Protein AF-A0AAP0JNI0-F1 (afdb_monomer)

Mean predicted aligned error: 18.05 Å

Foldseek 3Di:
DDDPVVVVVVVVVVVVVVVVVVVVVVVVVVVVPPDPDDPPPPPAPPVRVCVVVVHDDDDDDPPDPDDDDD

pLDDT: mean 75.11, std 14.37, range [44.28, 94.56]

Structure (mmCIF, N/CA/C/O backbone):
data_AF-A0AAP0JNI0-F1
#
_entry.id   AF-A0AAP0JNI0-F1
#
loop_
_atom_site.group_PDB
_atom_site.id
_atom_site.type_symbol
_atom_site.label_atom_id
_atom_site.label_alt_id
_atom_site.label_comp_id
_atom_site.label_asym_id
_atom_site.label_entity_id
_atom_site.label_seq_id
_atom_site.pdbx_PDB_ins_code
_atom_site.Cartn_x
_atom_site.Cartn_y
_ato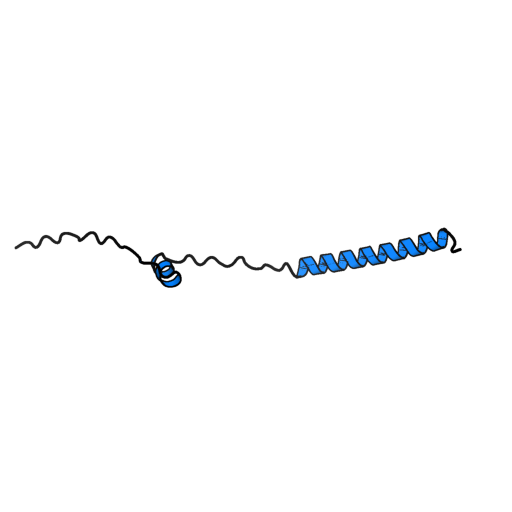m_site.Cartn_z
_atom_site.occupancy
_atom_site.B_iso_or_equiv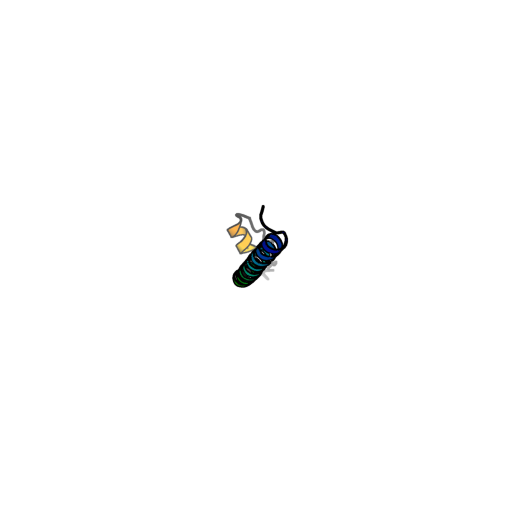
_atom_site.auth_seq_id
_atom_site.auth_comp_id
_atom_site.auth_asym_id
_atom_site.auth_atom_id
_atom_site.pdbx_PDB_model_num
ATOM 1 N N . MET A 1 1 ? 28.903 11.253 -38.063 1.00 62.84 1 MET A N 1
ATOM 2 C CA . MET A 1 1 ? 28.032 10.225 -37.451 1.00 62.84 1 MET A CA 1
ATOM 3 C C . MET A 1 1 ? 28.867 9.411 -36.479 1.00 62.84 1 MET A C 1
ATOM 5 O O . MET A 1 1 ? 29.985 9.062 -36.835 1.00 62.84 1 MET A O 1
ATOM 9 N N . ALA A 1 2 ? 28.383 9.167 -35.259 1.00 75.81 2 ALA A N 1
ATOM 10 C CA . ALA A 1 2 ? 29.083 8.293 -34.317 1.00 75.81 2 ALA A CA 1
ATOM 11 C C . ALA A 1 2 ? 29.123 6.858 -34.864 1.00 75.81 2 ALA A C 1
ATOM 13 O O . ALA A 1 2 ? 28.163 6.413 -35.495 1.00 75.81 2 ALA A O 1
ATOM 14 N N . SER A 1 3 ? 30.225 6.138 -34.643 1.00 90.19 3 SER A N 1
ATOM 15 C CA . SER A 1 3 ? 30.315 4.741 -35.071 1.00 90.19 3 SER A CA 1
ATOM 16 C C . SER A 1 3 ? 29.331 3.879 -34.276 1.00 90.19 3 SER A C 1
ATOM 18 O O . SER A 1 3 ? 29.083 4.118 -33.092 1.00 90.19 3 SER A O 1
ATOM 20 N N . GLN A 1 4 ? 28.784 2.843 -34.910 1.00 88.75 4 GLN A N 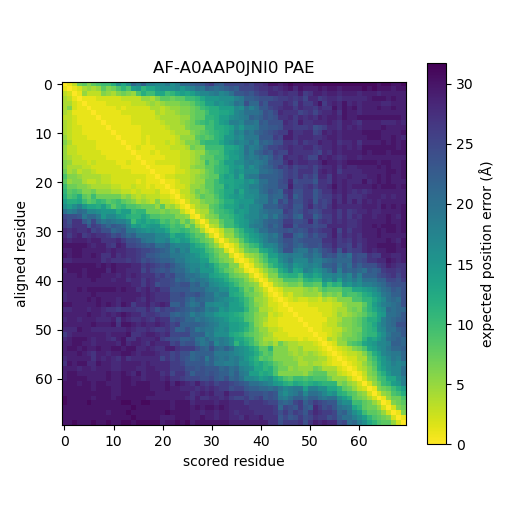1
ATOM 21 C CA . GLN A 1 4 ? 27.864 1.901 -34.263 1.00 88.75 4 GLN A CA 1
ATOM 22 C C . GLN A 1 4 ? 28.471 1.285 -32.990 1.00 88.75 4 GLN A C 1
ATOM 24 O O . GLN A 1 4 ? 27.777 1.099 -31.994 1.00 88.75 4 GLN A O 1
ATOM 29 N N . ALA A 1 5 ? 29.785 1.039 -32.993 1.00 89.88 5 ALA A N 1
ATOM 30 C CA . ALA A 1 5 ? 30.524 0.552 -31.831 1.00 89.88 5 ALA A CA 1
ATOM 31 C C . ALA A 1 5 ? 30.526 1.557 -30.666 1.00 89.88 5 ALA A C 1
ATOM 33 O O . ALA A 1 5 ? 30.362 1.164 -29.511 1.00 89.88 5 ALA A O 1
ATOM 34 N N . HIS A 1 6 ? 30.666 2.853 -30.958 1.00 90.38 6 HIS A N 1
ATOM 35 C CA . HIS A 1 6 ? 30.595 3.899 -29.941 1.00 90.38 6 HIS A CA 1
ATOM 36 C C . HIS A 1 6 ? 29.182 4.010 -29.355 1.00 90.38 6 HIS A C 1
ATOM 38 O O . HIS A 1 6 ? 29.025 4.038 -28.138 1.00 90.38 6 HIS A O 1
ATOM 44 N N . LEU A 1 7 ? 28.150 3.961 -30.204 1.00 92.44 7 LEU A N 1
ATOM 45 C CA . LEU A 1 7 ? 26.753 3.966 -29.757 1.00 92.44 7 LEU A CA 1
ATOM 46 C C . LEU A 1 7 ? 26.421 2.746 -28.886 1.00 92.44 7 LEU A C 1
ATOM 48 O O . LEU A 1 7 ? 25.778 2.886 -27.850 1.00 92.44 7 LEU A O 1
ATOM 52 N N . ALA A 1 8 ? 26.911 1.559 -29.255 1.00 92.62 8 ALA A N 1
ATOM 53 C CA . ALA A 1 8 ? 26.723 0.344 -28.466 1.00 92.62 8 ALA A CA 1
ATOM 54 C C . ALA A 1 8 ? 27.420 0.417 -27.097 1.00 92.62 8 ALA A C 1
ATOM 56 O O . ALA A 1 8 ? 26.893 -0.103 -26.114 1.00 92.62 8 ALA A O 1
ATOM 57 N N . LYS A 1 9 ? 28.589 1.066 -27.016 1.00 94.00 9 LYS A N 1
ATOM 58 C CA . LYS A 1 9 ? 29.294 1.292 -25.748 1.00 94.00 9 LYS A CA 1
ATOM 59 C C . LYS A 1 9 ? 28.504 2.235 -24.836 1.00 94.00 9 LYS A C 1
ATOM 61 O O . LYS A 1 9 ? 28.230 1.871 -23.697 1.00 94.00 9 LYS A O 1
ATOM 66 N N . VAL A 1 10 ? 28.065 3.377 -25.366 1.00 93.38 10 VAL A N 1
ATOM 67 C CA . VAL A 1 10 ? 27.261 4.362 -24.623 1.00 93.38 10 VAL A CA 1
ATOM 68 C C . VAL A 1 10 ? 25.942 3.753 -24.141 1.00 93.38 10 VAL A C 1
ATOM 70 O O . VAL A 1 10 ? 25.552 3.954 -22.995 1.00 93.38 10 VAL A O 1
ATOM 73 N N . ALA A 1 11 ? 25.280 2.946 -24.975 1.00 92.62 11 ALA A N 1
ATOM 74 C CA . ALA A 1 11 ? 24.055 2.255 -24.582 1.00 92.62 11 ALA A CA 1
ATOM 75 C C . ALA A 1 11 ? 24.290 1.298 -23.401 1.00 92.62 11 ALA A C 1
ATOM 77 O O . ALA A 1 11 ? 23.537 1.326 -22.431 1.00 92.62 11 ALA A O 1
ATOM 78 N N . LYS A 1 12 ? 25.355 0.485 -23.444 1.00 93.12 12 LYS A N 1
ATOM 79 C CA . LYS A 1 12 ? 25.699 -0.447 -22.355 1.00 93.12 12 LYS A CA 1
ATOM 80 C C . LYS A 1 12 ? 25.984 0.277 -21.040 1.00 93.12 12 LYS A C 1
ATOM 82 O O . LYS A 1 12 ? 25.503 -0.158 -19.999 1.00 93.12 12 LYS A O 1
ATOM 87 N N . GLU A 1 13 ? 26.730 1.378 -21.095 1.00 92.94 13 GLU A N 1
ATOM 88 C CA . GLU A 1 13 ? 27.029 2.206 -19.921 1.00 92.94 13 GLU A CA 1
ATOM 89 C C . GLU A 1 13 ? 25.751 2.840 -19.346 1.00 92.94 13 GLU A C 1
ATOM 91 O O . GLU A 1 13 ? 25.524 2.783 -18.138 1.00 92.94 13 GLU A O 1
ATOM 96 N N . GLY A 1 14 ? 24.862 3.347 -20.207 1.00 93.62 14 GLY A N 1
ATOM 97 C CA . GLY A 1 14 ? 23.572 3.902 -19.793 1.00 93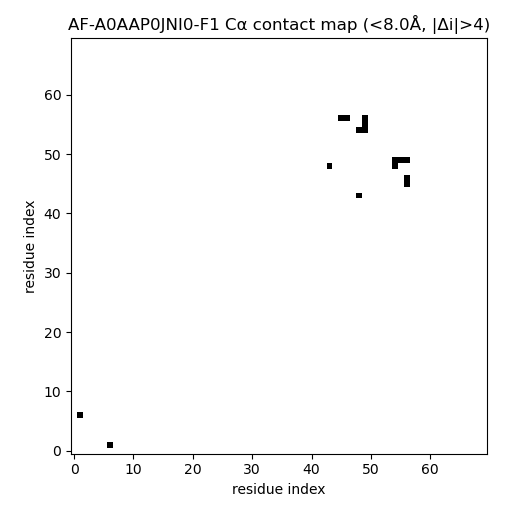.62 14 GLY A CA 1
ATOM 98 C C . GLY A 1 14 ? 22.656 2.874 -19.122 1.00 93.62 14 GLY A C 1
ATOM 99 O O . GLY A 1 14 ? 22.084 3.155 -18.069 1.00 93.62 14 GLY A O 1
ATOM 100 N N . PHE A 1 15 ? 22.547 1.662 -19.677 1.00 94.31 15 PHE A N 1
ATOM 101 C CA . PHE A 1 15 ? 21.738 0.597 -19.073 1.00 94.31 15 PHE A CA 1
ATOM 102 C C . PHE A 1 15 ? 22.305 0.116 -17.731 1.00 94.31 15 PHE A C 1
ATOM 104 O O . PHE A 1 15 ? 21.531 -0.117 -16.804 1.00 94.31 15 PHE A O 1
ATOM 111 N N . ALA A 1 16 ? 23.634 0.043 -17.587 1.00 94.56 16 ALA A N 1
ATOM 112 C CA . ALA A 1 16 ? 24.266 -0.306 -16.315 1.00 94.56 16 ALA A CA 1
ATOM 113 C C . ALA A 1 16 ? 23.921 0.702 -15.200 1.00 94.56 16 ALA A C 1
ATOM 115 O O . ALA A 1 16 ? 23.574 0.297 -14.090 1.00 94.56 16 ALA A O 1
ATOM 116 N N . MET A 1 17 ? 23.922 2.005 -15.507 1.00 90.88 17 MET A N 1
ATOM 117 C CA . MET A 1 17 ? 23.534 3.048 -14.546 1.00 90.88 17 MET A CA 1
ATOM 118 C C . MET A 1 17 ? 22.065 2.936 -14.111 1.00 90.88 17 MET A C 1
ATOM 120 O O . MET A 1 17 ? 21.747 3.112 -12.932 1.00 90.88 17 MET A O 1
ATOM 124 N N . VAL A 1 18 ? 21.159 2.622 -15.043 1.00 89.31 18 VAL A N 1
ATOM 125 C CA . VAL A 1 18 ? 19.728 2.436 -14.743 1.00 89.31 18 VAL A CA 1
ATOM 126 C C . VAL A 1 18 ? 19.505 1.218 -13.843 1.00 89.31 18 VAL A C 1
ATOM 128 O O . VAL A 1 18 ? 18.722 1.292 -12.892 1.00 89.31 18 VAL A O 1
ATOM 131 N N . ASP A 1 19 ? 20.220 0.119 -14.090 1.00 86.12 19 ASP A N 1
ATOM 132 C CA . ASP A 1 19 ? 20.139 -1.092 -13.269 1.00 86.12 19 ASP A CA 1
ATOM 133 C C . ASP A 1 19 ? 20.632 -0.862 -11.835 1.00 86.12 19 ASP A C 1
ATOM 135 O O . ASP A 1 19 ? 20.006 -1.330 -10.878 1.00 86.12 19 ASP A O 1
ATOM 139 N N . GLU A 1 20 ? 21.725 -0.118 -11.652 1.00 83.12 20 GLU A N 1
ATOM 140 C CA . GLU A 1 20 ? 22.216 0.253 -10.321 1.00 83.12 20 GLU A CA 1
A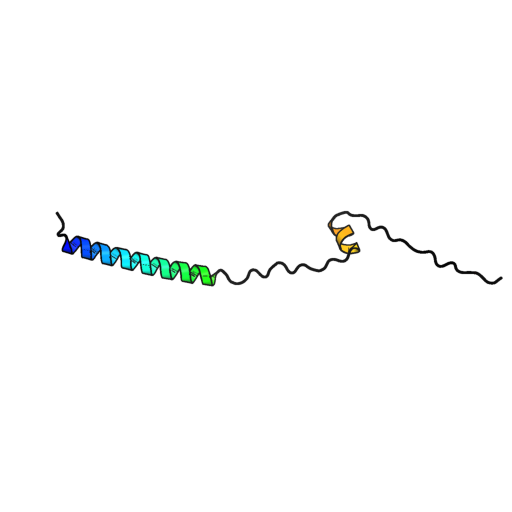TOM 141 C C . GLU A 1 20 ? 21.234 1.162 -9.578 1.00 83.12 20 GLU A C 1
ATOM 143 O O . GLU A 1 20 ? 20.933 0.930 -8.401 1.00 83.12 20 GLU A O 1
ATOM 148 N N . TRP A 1 21 ? 20.670 2.156 -10.272 1.00 82.75 21 TRP A N 1
ATOM 149 C CA . TRP A 1 21 ? 19.666 3.045 -9.693 1.00 82.75 21 TRP A CA 1
ATOM 150 C C . TRP A 1 21 ? 18.423 2.272 -9.239 1.00 82.75 21 TRP A C 1
ATOM 152 O O . TRP A 1 21 ? 17.953 2.484 -8.118 1.00 82.75 21 TRP A O 1
ATOM 162 N N . ARG A 1 22 ? 17.947 1.316 -10.052 1.00 79.12 22 ARG A N 1
ATOM 163 C CA . ARG A 1 22 ? 16.804 0.438 -9.745 1.00 79.12 22 ARG A CA 1
ATOM 164 C C . ARG A 1 22 ? 17.060 -0.465 -8.538 1.00 79.12 22 ARG A C 1
ATOM 166 O O . ARG A 1 22 ? 16.178 -0.647 -7.699 1.00 79.12 22 ARG A O 1
ATOM 173 N N . LYS A 1 23 ? 18.267 -1.030 -8.421 1.00 78.94 23 LYS A N 1
ATOM 174 C CA . LYS A 1 23 ? 18.663 -1.847 -7.257 1.00 78.94 23 LYS A CA 1
ATOM 175 C C . LYS A 1 23 ? 18.677 -1.015 -5.974 1.00 78.94 23 LYS A C 1
ATOM 177 O O . LYS A 1 23 ? 18.178 -1.473 -4.948 1.00 78.94 23 LYS A O 1
ATOM 182 N N . LYS A 1 24 ? 19.181 0.221 -6.040 1.00 74.69 24 LYS A N 1
ATOM 183 C CA . LYS A 1 24 ? 19.234 1.145 -4.898 1.00 74.69 24 LYS A CA 1
ATOM 184 C C . LYS A 1 24 ? 17.845 1.613 -4.451 1.00 74.69 24 LYS A C 1
ATOM 186 O O . LYS A 1 24 ? 17.581 1.646 -3.251 1.00 74.69 24 LYS A O 1
ATOM 191 N N . THR A 1 25 ? 16.952 1.928 -5.392 1.00 69.31 25 THR A N 1
ATOM 192 C CA . THR A 1 25 ? 15.566 2.323 -5.075 1.00 69.31 25 THR A CA 1
ATOM 193 C C . THR A 1 25 ? 14.774 1.169 -4.477 1.00 69.31 25 THR A C 1
ATOM 195 O O . THR A 1 25 ? 14.144 1.358 -3.441 1.00 69.31 25 THR A O 1
ATOM 198 N N . ASN A 1 26 ? 14.871 -0.040 -5.040 1.00 61.72 26 ASN A N 1
ATOM 199 C CA . ASN A 1 26 ? 14.224 -1.216 -4.450 1.00 61.72 26 ASN A CA 1
ATOM 200 C C . ASN A 1 26 ? 14.746 -1.497 -3.032 1.00 61.72 26 ASN A C 1
ATOM 202 O O . ASN A 1 26 ? 13.949 -1.709 -2.123 1.00 61.72 26 ASN A O 1
ATOM 206 N N . ALA A 1 27 ? 16.062 -1.421 -2.801 1.00 59.94 27 ALA A N 1
ATOM 207 C CA . ALA A 1 27 ? 16.637 -1.602 -1.465 1.00 59.94 27 ALA A CA 1
ATOM 208 C C . ALA A 1 27 ? 16.132 -0.561 -0.443 1.00 59.94 27 ALA A C 1
ATOM 210 O O . ALA A 1 27 ? 15.848 -0.913 0.702 1.00 59.94 27 ALA A O 1
ATOM 211 N N . GLN A 1 28 ? 15.955 0.703 -0.849 1.00 57.59 28 GLN A N 1
ATOM 212 C CA . GLN A 1 28 ? 15.321 1.725 -0.005 1.00 57.59 28 GLN A CA 1
ATOM 213 C C . GLN A 1 28 ? 13.835 1.437 0.242 1.00 57.59 28 GLN A C 1
ATOM 215 O O . GLN A 1 28 ? 13.351 1.620 1.359 1.00 57.59 28 GLN A O 1
ATOM 220 N N . GLN A 1 29 ? 13.116 0.939 -0.764 1.00 55.25 29 GLN A N 1
ATOM 221 C CA . GLN A 1 29 ? 11.688 0.643 -0.663 1.00 55.25 29 GLN A CA 1
ATOM 222 C C . GLN A 1 29 ? 11.404 -0.495 0.336 1.00 55.25 29 GLN A C 1
ATOM 224 O O . GLN A 1 29 ? 10.444 -0.413 1.101 1.00 55.25 29 GLN A O 1
ATOM 229 N N . TYR A 1 30 ? 12.291 -1.494 0.433 1.00 55.28 30 TYR A N 1
ATOM 230 C CA . TYR A 1 30 ? 12.200 -2.553 1.450 1.00 55.28 30 TYR A CA 1
ATOM 231 C C . TYR A 1 30 ? 12.637 -2.108 2.860 1.00 55.28 30 TYR A C 1
ATOM 233 O O . TYR A 1 30 ? 12.223 -2.716 3.844 1.00 55.28 30 TYR A O 1
ATOM 241 N N . GLY A 1 31 ? 13.429 -1.037 2.991 1.00 53.31 31 GLY A N 1
ATOM 242 C CA . GLY A 1 31 ? 13.861 -0.498 4.290 1.00 53.31 31 GLY A CA 1
ATOM 243 C C . GLY A 1 31 ? 12.808 0.359 5.005 1.00 53.31 31 GLY A C 1
ATOM 244 O O . GLY A 1 31 ? 12.806 0.431 6.236 1.00 53.31 31 GLY A O 1
ATOM 245 N N . HIS A 1 32 ? 11.896 0.982 4.250 1.00 51.44 32 HIS A N 1
ATOM 246 C CA . HIS A 1 32 ? 10.805 1.810 4.785 1.00 51.44 32 HIS A CA 1
ATOM 247 C C . HIS A 1 32 ? 9.480 1.061 4.957 1.00 51.44 32 HIS A C 1
ATOM 249 O O . HIS A 1 32 ? 8.592 1.553 5.645 1.00 51.44 32 HIS A O 1
ATOM 255 N N . ALA A 1 33 ? 9.370 -0.168 4.448 1.00 53.66 33 ALA A N 1
ATOM 256 C CA . ALA A 1 33 ? 8.280 -1.090 4.771 1.00 53.66 33 ALA A CA 1
ATOM 257 C C . ALA A 1 33 ? 8.440 -1.721 6.173 1.00 53.66 33 ALA A C 1
ATOM 259 O O . ALA A 1 33 ? 7.992 -2.841 6.421 1.00 53.66 33 ALA A O 1
ATOM 260 N N . ARG A 1 34 ? 9.093 -1.019 7.111 1.00 55.56 34 ARG A N 1
ATOM 261 C CA . ARG A 1 34 ? 9.103 -1.387 8.526 1.00 55.56 34 ARG A CA 1
ATOM 262 C C . ARG A 1 34 ? 7.696 -1.186 9.059 1.00 55.56 34 ARG A C 1
ATOM 264 O O . ARG A 1 34 ? 7.326 -0.075 9.415 1.00 55.56 34 ARG A O 1
ATOM 271 N N . HIS A 1 35 ? 6.945 -2.283 9.047 1.00 58.50 35 HIS A N 1
ATOM 272 C CA . HIS A 1 35 ? 5.823 -2.583 9.920 1.00 58.50 35 HIS A CA 1
ATOM 273 C C . HIS A 1 35 ? 5.117 -1.331 10.443 1.00 58.50 35 HIS A C 1
ATOM 275 O O . HIS A 1 35 ? 5.415 -0.868 11.541 1.00 58.50 35 HIS A O 1
ATOM 281 N N . GLN A 1 36 ? 4.136 -0.814 9.703 1.00 59.91 36 GLN A N 1
ATOM 282 C CA . GLN A 1 36 ? 3.003 -0.263 10.434 1.00 59.91 36 GLN A CA 1
ATOM 283 C C . GLN A 1 36 ? 2.422 -1.451 11.206 1.00 59.91 36 GLN A C 1
ATOM 285 O O . GLN A 1 36 ? 1.939 -2.388 10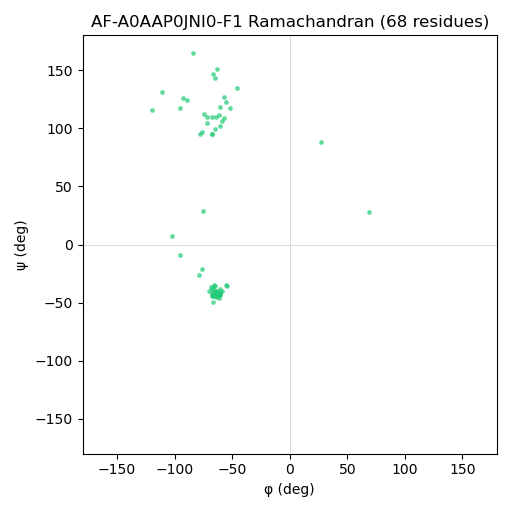.561 1.00 59.91 36 GLN A O 1
ATOM 290 N N . PRO A 1 37 ? 2.514 -1.501 12.549 1.00 61.19 37 PRO A N 1
ATOM 291 C CA . PRO A 1 37 ? 1.682 -2.441 13.268 1.00 61.19 37 PRO A CA 1
ATOM 292 C C . PRO A 1 37 ? 0.249 -2.094 12.872 1.00 61.19 37 PRO A C 1
ATOM 294 O O . PRO A 1 37 ? -0.146 -0.925 12.935 1.00 61.19 37 PRO A O 1
ATOM 297 N N . ALA A 1 38 ? -0.507 -3.089 12.402 1.00 62.53 38 ALA A N 1
ATOM 298 C CA . ALA A 1 38 ? -1.944 -2.929 12.245 1.00 62.53 38 ALA A CA 1
ATOM 299 C C . ALA A 1 38 ? -2.468 -2.278 13.534 1.00 62.53 38 ALA A C 1
ATOM 301 O O . ALA A 1 38 ? -2.016 -2.685 14.613 1.00 62.53 38 ALA A O 1
ATOM 302 N N . PRO A 1 39 ? -3.334 -1.249 13.457 1.00 63.66 39 PRO A N 1
ATOM 303 C CA . PRO A 1 39 ? -3.853 -0.620 14.659 1.00 63.66 39 PRO A CA 1
ATOM 304 C C . PRO A 1 39 ? -4.402 -1.736 15.538 1.00 63.66 39 PRO A C 1
ATOM 306 O O . PRO A 1 39 ? -5.273 -2.494 15.105 1.00 63.66 39 PRO A O 1
ATOM 309 N N . THR A 1 40 ? -3.820 -1.902 16.727 1.00 65.81 40 THR A N 1
ATOM 310 C CA . THR A 1 40 ? -4.277 -2.902 17.681 1.00 65.81 40 THR A CA 1
ATOM 311 C C . THR A 1 40 ? -5.723 -2.554 17.968 1.00 65.81 40 THR A C 1
ATOM 313 O O . THR A 1 40 ? -6.029 -1.526 18.576 1.00 65.81 40 THR A O 1
ATOM 316 N N . ARG A 1 41 ? -6.637 -3.356 17.417 1.00 66.19 41 ARG A N 1
ATOM 317 C CA . ARG A 1 41 ? -8.064 -3.172 17.622 1.00 66.19 41 ARG A CA 1
ATOM 318 C C . ARG A 1 41 ? -8.279 -3.487 19.093 1.00 66.19 41 ARG A C 1
ATOM 320 O O . ARG A 1 41 ? -8.326 -4.650 19.474 1.00 66.19 41 ARG A O 1
ATOM 327 N N . LYS A 1 42 ?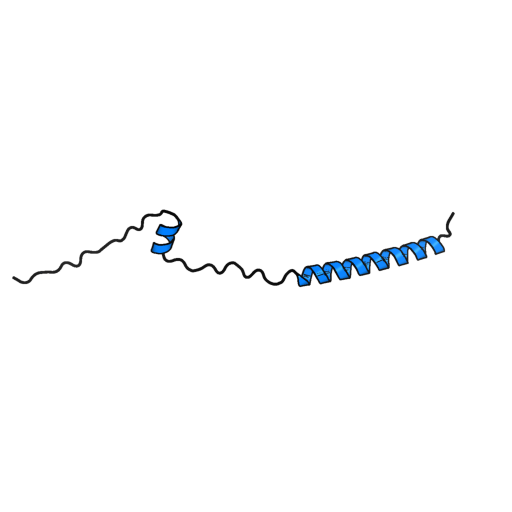 -8.274 -2.452 19.934 1.00 73.38 42 LYS A N 1
ATOM 328 C CA . LYS A 1 42 ? -8.648 -2.594 21.337 1.00 73.38 42 LYS A CA 1
ATOM 329 C C . LYS A 1 42 ? -10.041 -3.207 21.307 1.00 73.38 42 LYS A C 1
ATOM 331 O O . LYS A 1 42 ? -10.915 -2.677 20.624 1.00 73.38 42 LYS A O 1
ATOM 336 N N . GLU A 1 43 ? -10.220 -4.357 21.937 1.00 79.56 43 GLU A N 1
ATOM 337 C CA . GLU A 1 43 ? -11.559 -4.887 22.150 1.00 79.56 43 GLU A CA 1
ATOM 338 C C . GLU A 1 43 ? -12.267 -3.892 23.069 1.00 79.56 43 GLU A C 1
ATOM 340 O O . GLU A 1 43 ? -11.862 -3.680 24.211 1.00 79.56 43 GLU A O 1
ATOM 345 N N . ILE A 1 44 ? -13.238 -3.173 22.513 1.00 81.25 44 ILE A N 1
ATOM 346 C CA . ILE A 1 44 ? -14.007 -2.164 23.235 1.00 81.25 44 ILE A CA 1
ATOM 347 C C . ILE A 1 44 ? -15.253 -2.871 23.776 1.00 81.25 44 ILE A C 1
ATOM 349 O O . ILE A 1 44 ? -15.988 -3.493 23.010 1.00 81.25 44 ILE A O 1
ATOM 353 N N . ASP A 1 45 ? -15.494 -2.773 25.085 1.00 86.19 45 ASP A N 1
ATOM 354 C CA . ASP A 1 45 ? -16.726 -3.271 25.713 1.00 86.19 45 ASP A CA 1
ATOM 355 C C . ASP A 1 45 ? -17.955 -2.509 25.179 1.00 86.19 45 ASP A C 1
ATOM 357 O O . ASP A 1 45 ? -17.872 -1.328 24.838 1.00 86.19 45 ASP A O 1
ATOM 361 N N . CYS A 1 46 ? -19.130 -3.141 25.152 1.00 80.81 46 CYS A N 1
ATOM 362 C CA . CYS A 1 46 ? -20.370 -2.549 24.635 1.00 80.81 46 CYS A CA 1
ATOM 363 C C . CYS A 1 46 ? -20.710 -1.215 25.322 1.00 80.81 46 CYS A C 1
ATOM 365 O O . CYS A 1 46 ? -21.187 -0.280 24.677 1.00 80.81 46 CYS A O 1
ATOM 367 N N . LYS A 1 47 ? -20.409 -1.092 26.622 1.00 82.56 47 LYS A N 1
ATOM 368 C CA . LYS A 1 47 ? -20.551 0.167 27.372 1.00 82.56 47 LYS A CA 1
ATOM 369 C C . LYS A 1 47 ? -19.627 1.261 26.848 1.00 82.56 47 LYS A C 1
ATOM 371 O O . LYS A 1 47 ? -20.056 2.398 26.673 1.00 82.56 47 LYS A O 1
ATOM 376 N N . GLN A 1 48 ? -18.367 0.919 26.592 1.00 84.94 48 GLN A N 1
ATOM 377 C CA . GLN A 1 48 ? -17.374 1.853 26.066 1.00 84.94 48 GLN A CA 1
ATOM 378 C C . GLN A 1 48 ? -17.708 2.254 24.621 1.00 84.94 48 GLN A C 1
ATOM 380 O O . GLN A 1 48 ? -17.572 3.419 24.262 1.00 84.94 48 GLN A O 1
ATOM 385 N N . ALA A 1 49 ? -18.226 1.328 23.810 1.00 84.88 49 ALA A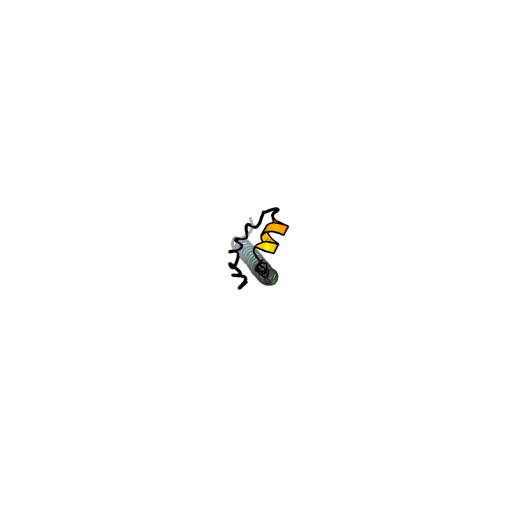 N 1
ATOM 386 C CA . ALA A 1 49 ? -18.690 1.624 22.458 1.00 84.88 49 ALA A CA 1
ATOM 387 C C . ALA A 1 49 ? -19.877 2.602 22.468 1.00 84.88 49 ALA A C 1
ATOM 389 O O . ALA A 1 49 ? -19.873 3.579 21.721 1.00 84.88 49 ALA A O 1
ATOM 390 N N . ALA A 1 50 ? -20.854 2.396 23.359 1.00 86.56 50 ALA A N 1
ATOM 391 C CA . ALA A 1 50 ? -21.975 3.320 23.526 1.00 86.56 50 ALA A CA 1
ATOM 392 C C . ALA A 1 50 ? -21.501 4.738 23.904 1.00 86.56 50 ALA A C 1
ATOM 394 O O . ALA A 1 50 ? -21.995 5.713 23.347 1.00 86.56 50 ALA A O 1
ATOM 395 N N . GLN A 1 51 ? -20.485 4.861 24.766 1.00 83.56 51 GLN A N 1
ATOM 396 C CA . GLN A 1 51 ? -19.895 6.158 25.118 1.00 83.56 51 GLN A CA 1
ATOM 397 C C . GLN A 1 51 ? -19.159 6.825 23.946 1.00 83.56 51 GLN A C 1
ATOM 399 O O . GLN A 1 51 ? -19.326 8.021 23.729 1.00 83.56 51 GLN A O 1
ATOM 404 N N . ILE A 1 52 ? -18.355 6.071 23.189 1.00 87.56 52 ILE A N 1
ATOM 405 C CA . ILE A 1 52 ? -17.528 6.615 22.097 1.00 87.56 52 ILE A CA 1
ATOM 406 C C . ILE A 1 52 ? -18.388 7.070 20.913 1.00 87.56 52 ILE A C 1
ATOM 408 O O . ILE A 1 52 ? -18.110 8.106 20.314 1.00 87.56 52 ILE A O 1
ATOM 412 N N . TYR A 1 53 ? -19.423 6.305 20.570 1.00 86.75 53 TYR A N 1
ATOM 413 C CA . TYR A 1 53 ? -20.229 6.536 19.368 1.00 86.75 53 TYR A CA 1
ATOM 414 C C . TYR A 1 53 ? -21.581 7.209 19.650 1.00 86.75 53 TYR A C 1
ATOM 416 O O . TYR A 1 53 ? -22.400 7.327 18.742 1.00 86.75 53 TYR A O 1
ATOM 424 N N . GLY A 1 54 ? -21.830 7.645 20.891 1.00 86.31 54 GLY A N 1
ATOM 425 C CA . GLY A 1 54 ? -23.085 8.300 21.282 1.00 86.31 54 GLY A CA 1
ATOM 426 C C . GLY A 1 54 ? -24.305 7.369 21.273 1.00 86.31 54 GLY A C 1
ATOM 427 O O . GLY A 1 54 ? -25.426 7.815 21.044 1.00 86.31 54 GLY A O 1
ATOM 428 N N . GLY A 1 55 ? -24.090 6.068 21.485 1.00 83.94 55 GLY A N 1
ATOM 429 C CA . GLY A 1 55 ? -25.142 5.055 21.547 1.00 83.94 55 GLY A CA 1
ATOM 430 C C . GLY A 1 55 ? -25.795 4.945 22.928 1.00 83.94 55 GLY A C 1
ATOM 431 O O . GLY A 1 55 ? -25.265 5.407 23.935 1.00 83.94 55 GLY A O 1
ATOM 432 N N . THR A 1 56 ? -26.949 4.278 22.990 1.00 80.31 56 THR A N 1
ATOM 433 C CA . THR A 1 56 ? -27.648 3.952 24.247 1.00 80.31 56 THR A CA 1
ATOM 434 C C . THR A 1 56 ? -27.598 2.444 24.487 1.00 80.31 56 THR A C 1
ATOM 436 O O . THR A 1 56 ? -27.889 1.665 23.581 1.00 80.31 56 THR A O 1
ATOM 439 N N . LEU A 1 57 ? -27.215 2.021 25.695 1.00 77.75 57 LEU A N 1
ATOM 440 C CA . LEU A 1 57 ? -27.141 0.610 26.081 1.00 77.75 57 LEU A CA 1
ATOM 441 C C . LEU A 1 57 ? -28.437 0.195 26.799 1.00 77.75 57 LEU A C 1
ATOM 443 O O . LEU A 1 57 ? -28.730 0.712 27.876 1.00 77.75 57 LEU A O 1
ATOM 447 N N . TYR A 1 58 ? -29.184 -0.756 26.235 1.00 76.81 58 TYR A N 1
ATOM 448 C CA . TYR A 1 58 ? -30.351 -1.356 26.889 1.00 76.81 58 TYR A CA 1
ATOM 449 C C . TYR A 1 58 ? -29.917 -2.569 27.718 1.00 76.81 58 TYR A C 1
ATOM 451 O O . TYR A 1 58 ? -29.281 -3.483 27.197 1.00 76.81 58 TYR A O 1
ATOM 459 N N . VAL A 1 59 ? -30.243 -2.573 29.014 1.00 76.12 59 VAL A N 1
ATOM 460 C CA . VAL A 1 59 ? -29.935 -3.681 29.929 1.00 76.12 59 VAL A CA 1
ATOM 461 C C . VAL A 1 59 ? -31.237 -4.233 30.489 1.00 76.12 59 VAL A C 1
ATOM 463 O O . VAL A 1 59 ? -31.932 -3.541 31.233 1.00 76.12 59 VAL A O 1
ATOM 466 N N . ASP A 1 60 ? -31.545 -5.489 30.170 1.00 79.50 60 ASP A N 1
ATOM 467 C CA . ASP A 1 60 ? -32.673 -6.199 30.768 1.00 79.50 60 ASP A CA 1
ATOM 468 C C . ASP A 1 60 ? -32.305 -6.684 32.169 1.00 79.50 60 ASP A C 1
ATOM 470 O O . ASP A 1 60 ? -31.724 -7.751 32.379 1.00 79.50 60 ASP A O 1
ATOM 474 N N . TYR A 1 61 ? -32.666 -5.888 33.171 1.00 73.69 61 TYR A N 1
ATOM 475 C CA . TYR A 1 61 ? -32.629 -6.341 34.552 1.00 73.69 61 TYR A CA 1
ATOM 476 C C . TYR A 1 61 ? -33.824 -7.261 34.803 1.00 73.69 61 TYR A C 1
ATOM 478 O O . TYR A 1 61 ? -34.922 -6.806 35.131 1.00 73.69 61 TYR A O 1
ATOM 486 N N . THR A 1 62 ? -33.616 -8.576 34.714 1.00 71.62 62 THR A N 1
ATOM 487 C CA . THR A 1 62 ? -34.574 -9.533 35.277 1.00 71.62 62 THR A CA 1
ATOM 488 C C . THR A 1 62 ? -34.657 -9.275 36.781 1.00 71.62 62 THR A C 1
ATOM 490 O O . THR A 1 62 ? -33.752 -9.650 37.532 1.00 71.62 62 THR A O 1
ATOM 493 N N . ARG A 1 63 ? -35.714 -8.591 37.242 1.00 66.00 63 ARG A N 1
ATOM 494 C CA . ARG A 1 63 ? -35.975 -8.406 38.676 1.00 66.00 63 ARG A CA 1
ATOM 495 C C . ARG A 1 63 ? -36.068 -9.789 39.309 1.00 66.00 63 ARG A C 1
ATOM 497 O O . ARG A 1 63 ? -37.037 -10.512 39.081 1.00 66.00 63 ARG A O 1
ATOM 504 N N . LYS A 1 64 ? -35.072 -10.169 40.111 1.00 66.88 64 LYS A N 1
ATOM 505 C CA . LYS A 1 64 ? -35.201 -11.346 40.971 1.00 66.88 64 LYS A CA 1
ATOM 506 C C . LYS A 1 64 ? -36.378 -11.079 41.909 1.00 66.88 64 LYS A C 1
ATOM 508 O O . LYS A 1 64 ? -36.350 -10.107 42.658 1.00 66.88 64 LYS A O 1
ATOM 513 N N . LYS A 1 65 ? -37.424 -11.906 41.832 1.00 58.84 65 LYS A N 1
ATOM 514 C CA . LYS A 1 65 ? -38.536 -11.882 42.789 1.00 58.84 65 LYS A CA 1
ATOM 515 C C . LYS A 1 65 ? -37.984 -12.274 44.159 1.00 58.84 65 LYS A C 1
ATOM 517 O O . LYS A 1 65 ? -37.785 -13.454 44.434 1.00 58.84 65 LYS A O 1
ATOM 522 N N . THR A 1 66 ? -37.711 -11.295 45.008 1.00 60.50 66 THR A N 1
ATOM 523 C CA . THR A 1 66 ? -37.547 -11.513 46.443 1.00 60.50 66 THR A CA 1
ATOM 524 C C . THR A 1 66 ? -38.927 -11.808 47.023 1.00 60.50 66 THR A C 1
ATOM 526 O O . THR A 1 66 ? -39.756 -10.914 47.155 1.00 60.50 66 THR A O 1
ATOM 529 N N . TYR A 1 67 ? -39.200 -13.074 47.340 1.00 58.00 67 TYR A N 1
ATOM 530 C CA . TYR A 1 67 ? -40.319 -13.417 48.214 1.00 58.00 67 TYR A CA 1
ATOM 531 C C . TYR A 1 67 ? -39.939 -12.997 49.638 1.00 58.00 67 TYR A C 1
ATOM 533 O O . TYR A 1 67 ? -39.053 -13.607 50.237 1.00 58.00 67 TYR A O 1
ATOM 541 N N . SER A 1 68 ? -40.576 -11.954 50.181 1.00 44.28 68 SER A N 1
ATOM 542 C CA . SER A 1 68 ? -40.528 -11.702 51.623 1.00 44.28 68 SER A CA 1
ATOM 543 C C . SER A 1 68 ? -41.430 -12.728 52.303 1.00 44.28 68 SER A C 1
ATOM 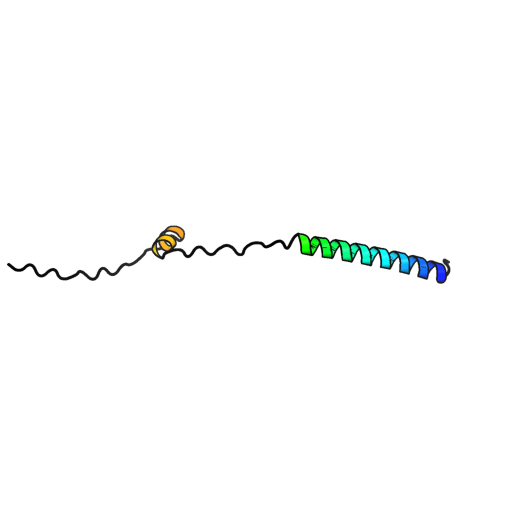545 O O . SER A 1 68 ? -42.646 -12.709 52.113 1.00 44.28 68 SER A O 1
ATOM 547 N N . LYS A 1 69 ? -40.838 -13.646 53.069 1.00 46.72 69 LYS A N 1
ATOM 548 C CA . LYS A 1 69 ? -41.591 -14.415 54.061 1.00 46.72 69 LYS A CA 1
ATOM 549 C C . LYS A 1 69 ? -42.024 -13.432 55.151 1.00 46.72 69 LYS A C 1
ATOM 551 O O . LYS A 1 69 ? -41.159 -12.879 55.828 1.00 46.72 69 LYS A O 1
ATOM 556 N N . LEU A 1 70 ? -43.328 -13.163 55.198 1.00 45.31 70 LEU A N 1
ATOM 557 C CA . LEU A 1 70 ? -44.029 -12.662 56.382 1.00 45.31 70 LEU A CA 1
ATOM 558 C C . LEU A 1 70 ? -44.015 -13.745 57.466 1.00 45.31 70 LEU A C 1
ATOM 560 O O . LEU A 1 70 ? -44.083 -14.937 57.080 1.00 45.31 70 LEU A O 1
#

Solvent-accessible surface area (backbone atoms only — not comparable to full-atom values): 4656 Å² total; per-residue (Å²): 130,84,53,71,68,57,54,54,50,53,50,54,55,53,52,52,53,52,53,53,51,52,52,52,50,52,55,52,55,65,65,68,64,65,68,79,72,71,79,79,76,71,87,68,52,73,71,56,45,20,66,77,72,74,51,84,84,87,78,88,75,79,76,76,82,78,79,78,83,126

Secondary structure (DSSP, 8-state):
---HHHHHHHHHHHHHHHHHHHHHHHHHHHHH-------------HHHHHHHHT----------------

Organism: NCBI:txid461633

Radius of gyration: 35.1 Å; Cα contacts (8 Å, |Δi|>4): 8; chains: 1; bounding box: 75×25×94 Å

Sequence (70 aa):
MASQAHLAKVAKEGFAMVDEWRKKTNAQQYGHARHQPAPTRKEIDCKQAAQIYGGTLYVDYTRKKTYSKL